Protein AF-A0A7Y2AFH4-F1 (afdb_monomer_lite)

Secondary structure (DSSP, 8-state):
-----------TTS--TT----------S--SS--HHHHHHHHHHHHHHHHHHHHHHHHHHGGGHHHHHHHHHHHHHHHHHHHHHHHHHHTT--GGGGGGGGSHHHHHHHHHHHHHPPTTHHHH-PPPHHHHHHHHHHHHHHHHHHHHHHHHHHHH-

Sequence (157 aa):
MSDQFGQTPQNPYAATSTLETQAMPAPTGSYGGIGRLAYFGYSFLAAIVYNIALVAMGAALGENAMFAVIPLMLIYFGVLFWIIAQRMINAAYSPWWCLGMLVPILNILVGIRAIACPEGYGDHGQLDTAGKIIIGLFLGMIALAVIAVVVSIAAAG

Radius of gyration: 26.32 Å; chains: 1; bounding box: 57×52×94 Å

Foldseek 3Di:
DDDDDPPDPPDPPPDPPVVPVVVVPPPPDQQFFDFQVRLVVQLVVLVVVLVVCLVVLCVPPPPNSVVVNVVSVVVSLVSNLRNLLRLCSQLVHHSCLSCLCVPVVSVVVSVLCSNFRHGPCVPPVDTDPRSVVSVVVVVVVVVVVVVVVVVVVVVVD

Structure (mmCIF, N/CA/C/O backbone):
data_AF-A0A7Y2AFH4-F1
#
_entry.id   AF-A0A7Y2AFH4-F1
#
loop_
_atom_site.group_PDB
_atom_site.id
_atom_site.type_symbol
_atom_site.label_atom_id
_atom_site.label_alt_id
_atom_site.label_comp_id
_atom_site.label_asym_id
_atom_site.label_entity_id
_atom_site.label_seq_id
_atom_site.pdbx_PDB_ins_code
_atom_site.Cartn_x
_atom_site.Cartn_y
_atom_site.Cartn_z
_atom_site.occupancy
_atom_site.B_iso_or_equiv
_atom_site.auth_seq_id
_atom_site.auth_comp_id
_atom_site.auth_asym_id
_atom_site.auth_atom_id
_atom_site.pdbx_PDB_model_num
ATOM 1 N N . MET A 1 1 ? -37.000 13.003 69.954 1.00 49.34 1 MET A N 1
ATOM 2 C CA . MET A 1 1 ? -35.651 13.593 69.848 1.00 49.34 1 MET A CA 1
ATOM 3 C C . MET A 1 1 ? -34.799 12.503 69.226 1.00 49.34 1 MET A C 1
ATOM 5 O O . MET A 1 1 ? -34.461 11.544 69.898 1.00 49.34 1 MET A O 1
ATOM 9 N N . SER A 1 2 ? -34.737 12.541 67.901 1.00 50.31 2 SER A N 1
ATOM 10 C CA . SER A 1 2 ? -34.506 11.417 66.992 1.00 50.31 2 SER A CA 1
ATOM 11 C C . SER A 1 2 ? -33.025 11.183 66.703 1.00 50.31 2 SER A C 1
ATOM 13 O O . SER A 1 2 ? -32.346 12.099 66.243 1.00 50.31 2 SER A O 1
ATOM 15 N N . ASP A 1 3 ? -32.582 9.956 66.964 1.00 50.62 3 ASP A N 1
ATOM 16 C CA . ASP A 1 3 ? -31.676 9.130 66.159 1.00 50.62 3 ASP A CA 1
ATOM 17 C C . ASP A 1 3 ? -30.603 9.876 65.349 1.00 50.62 3 ASP A C 1
ATOM 19 O O . ASP A 1 3 ? -30.693 10.061 64.135 1.00 50.62 3 ASP A O 1
ATOM 23 N N . GLN A 1 4 ? -29.530 10.260 66.042 1.00 56.09 4 GLN A N 1
ATOM 24 C CA . GLN A 1 4 ? -28.196 10.273 65.443 1.00 56.09 4 GLN A CA 1
ATOM 25 C C . GLN A 1 4 ? -27.699 8.819 65.323 1.00 56.09 4 GLN A C 1
ATOM 27 O O . GLN A 1 4 ? -28.193 7.953 66.031 1.00 56.09 4 GLN A O 1
ATOM 32 N N . PHE A 1 5 ? -26.703 8.565 64.469 1.00 54.12 5 PHE A N 1
ATOM 33 C CA . PHE A 1 5 ? -26.055 7.261 64.196 1.00 54.12 5 PHE A CA 1
ATOM 34 C C . PHE A 1 5 ? -26.593 6.464 62.996 1.00 54.12 5 PHE A C 1
ATOM 36 O O . PHE A 1 5 ? -26.781 5.255 63.052 1.00 54.12 5 PHE A O 1
ATOM 43 N N . GLY A 1 6 ? -26.712 7.138 61.852 1.00 50.34 6 GLY A N 1
ATOM 44 C CA . GLY A 1 6 ? -26.654 6.509 60.530 1.00 50.34 6 GLY A CA 1
ATOM 45 C C . GLY A 1 6 ? -25.352 6.851 59.802 1.00 50.34 6 GLY A C 1
ATOM 46 O O . GLY A 1 6 ? -25.403 7.396 58.706 1.00 50.34 6 GLY A O 1
ATOM 47 N N . GLN A 1 7 ? -24.180 6.618 60.408 1.00 53.66 7 GLN A N 1
ATOM 48 C CA . GLN A 1 7 ? -22.920 6.688 59.657 1.00 53.66 7 GLN A CA 1
ATOM 49 C C . GLN A 1 7 ? -22.752 5.374 58.896 1.00 53.66 7 GLN A C 1
ATOM 51 O O . GLN A 1 7 ? -22.409 4.344 59.473 1.00 53.66 7 GLN A O 1
ATOM 56 N N . THR A 1 8 ? -23.039 5.400 57.596 1.00 57.84 8 THR A N 1
ATOM 57 C CA . THR A 1 8 ? -22.700 4.304 56.686 1.00 57.84 8 THR A CA 1
ATOM 58 C C . THR A 1 8 ? -21.197 4.020 56.785 1.00 57.84 8 THR A C 1
ATOM 60 O O . THR A 1 8 ? -20.417 4.972 56.685 1.00 57.84 8 THR A O 1
ATOM 63 N N . PRO A 1 9 ? -20.764 2.758 56.971 1.00 57.97 9 PRO A N 1
ATOM 64 C CA . PRO A 1 9 ? -19.347 2.431 57.021 1.00 57.97 9 PRO A CA 1
ATOM 65 C C . PRO A 1 9 ? -18.691 2.882 55.717 1.00 57.97 9 PRO A C 1
ATOM 67 O O . PRO A 1 9 ? -19.053 2.407 54.639 1.00 57.97 9 PRO A O 1
ATOM 70 N N . GLN A 1 10 ? -17.749 3.821 55.810 1.00 60.28 10 GLN A N 1
ATOM 71 C CA . GLN A 1 10 ? -16.961 4.267 54.671 1.00 60.28 10 GLN A CA 1
ATOM 72 C C . GLN A 1 10 ? -16.050 3.114 54.256 1.00 60.28 10 GLN A C 1
ATOM 74 O O . GLN A 1 10 ? -14.971 2.923 54.809 1.00 60.28 10 GLN A O 1
ATOM 79 N N . ASN A 1 11 ? -16.546 2.287 53.337 1.00 60.47 11 ASN A N 1
ATOM 80 C CA . ASN A 1 11 ? -15.822 1.155 52.792 1.00 60.47 11 ASN A CA 1
ATOM 81 C C . ASN A 1 11 ? -14.617 1.688 51.992 1.00 60.47 11 ASN A C 1
ATOM 83 O O . ASN A 1 11 ? -14.825 2.326 50.960 1.00 60.47 11 ASN A O 1
ATOM 87 N N . PRO A 1 12 ? -13.370 1.425 52.421 1.00 63.59 12 PRO A N 1
ATOM 88 C CA . PRO A 1 12 ? -12.174 1.896 51.723 1.00 63.59 12 PRO A CA 1
ATOM 89 C C . PRO A 1 12 ? -11.965 1.217 50.358 1.00 63.59 12 PRO A C 1
ATOM 91 O O . PRO A 1 12 ? -11.119 1.655 49.586 1.00 63.59 12 PRO A O 1
ATOM 94 N N . TYR A 1 13 ? -12.749 0.177 50.050 1.00 60.56 13 TYR A N 1
ATOM 95 C CA . TYR A 1 13 ? -12.823 -0.483 48.745 1.00 60.56 13 TYR A CA 1
ATOM 96 C C . TYR A 1 13 ? -14.110 -0.155 47.979 1.00 60.56 13 TYR A C 1
ATOM 98 O O . TYR A 1 13 ? -14.378 -0.776 46.949 1.00 60.56 13 TYR A O 1
ATOM 106 N N . ALA A 1 14 ? -14.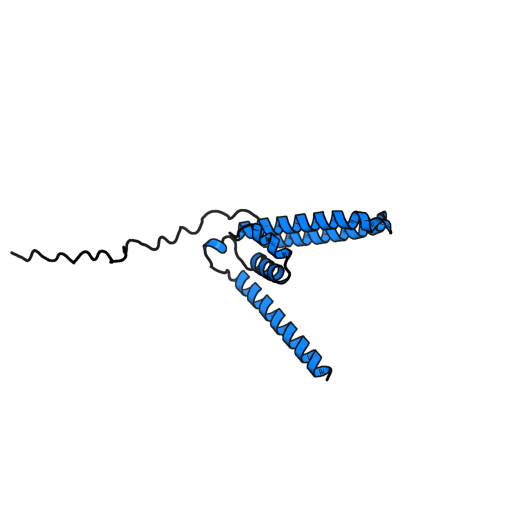937 0.783 48.459 1.00 58.19 14 ALA A N 1
ATOM 107 C CA . ALA A 1 14 ? -15.993 1.329 47.621 1.00 58.19 14 ALA A CA 1
ATOM 108 C C . ALA A 1 14 ? -15.310 2.025 46.446 1.00 58.19 14 ALA A C 1
ATOM 110 O O . ALA A 1 14 ? -14.634 3.038 46.628 1.00 58.19 14 ALA A O 1
ATOM 11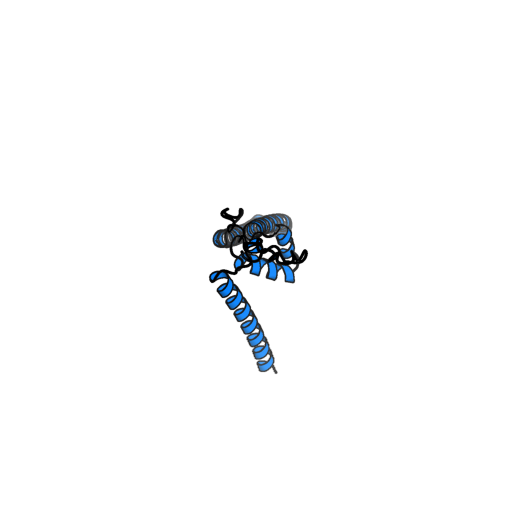1 N N . ALA A 1 15 ? -15.447 1.440 45.253 1.00 56.97 15 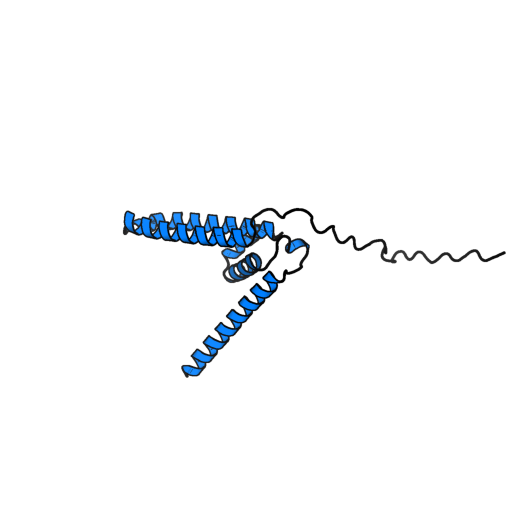ALA A N 1
ATOM 112 C CA . ALA A 1 15 ? -15.009 2.077 44.026 1.00 56.97 15 ALA A CA 1
ATOM 113 C C . ALA A 1 15 ? -15.592 3.488 44.018 1.00 56.97 15 ALA A C 1
ATOM 115 O O . ALA A 1 15 ? -16.802 3.652 44.189 1.00 56.97 15 ALA A O 1
ATOM 116 N N . THR A 1 16 ? -14.732 4.495 43.889 1.00 52.41 16 THR A N 1
ATOM 117 C CA . THR A 1 16 ? -15.155 5.883 43.820 1.00 52.41 16 THR A CA 1
ATOM 118 C C . THR A 1 16 ? -16.144 5.988 42.666 1.00 52.41 16 THR A C 1
ATOM 120 O O . THR A 1 16 ? -15.761 5.965 41.500 1.00 52.41 16 THR A O 1
ATOM 123 N N . SER A 1 17 ? -17.436 6.086 42.973 1.00 53.16 17 SER A N 1
ATOM 124 C CA . SER A 1 17 ? -18.498 6.261 41.978 1.00 53.16 17 SER A CA 1
ATOM 125 C C . SER A 1 17 ? -18.423 7.632 41.289 1.00 53.16 17 SER A C 1
ATOM 127 O O . SER A 1 17 ? -19.281 7.966 40.484 1.00 53.16 17 SER A O 1
ATOM 129 N N . THR A 1 18 ? -17.376 8.412 41.581 1.00 45.09 18 THR A N 1
ATOM 130 C CA . THR A 1 18 ? -16.946 9.614 40.859 1.00 45.09 18 THR A CA 1
ATOM 131 C C . THR A 1 18 ? -15.926 9.323 39.761 1.00 45.09 18 THR A C 1
ATOM 133 O O . THR A 1 18 ? -15.381 10.256 39.180 1.00 45.09 18 THR A O 1
ATOM 136 N N . LEU A 1 19 ? -15.695 8.059 39.405 1.00 50.28 19 LEU A N 1
ATOM 137 C CA . LEU A 1 19 ? -15.513 7.762 37.993 1.00 50.28 19 LEU A CA 1
ATOM 138 C C . LEU A 1 19 ? -16.906 7.826 37.363 1.00 50.28 19 LEU A C 1
ATOM 140 O O . LEU A 1 19 ? -17.444 6.830 36.880 1.00 50.28 19 LEU A O 1
ATOM 144 N N . GLU A 1 20 ? -17.476 9.042 37.327 1.00 47.00 20 GLU A N 1
ATOM 145 C CA . GLU A 1 20 ? -18.170 9.444 36.116 1.00 47.00 20 GLU A CA 1
ATOM 146 C C . GLU A 1 20 ? -17.293 8.894 35.011 1.00 47.00 20 GLU A C 1
ATOM 148 O O . GLU A 1 20 ? -16.082 9.143 34.976 1.00 47.00 20 GLU A O 1
ATOM 153 N N . THR A 1 21 ? -17.875 8.030 34.192 1.00 47.97 21 THR A N 1
ATOM 154 C CA . THR A 1 21 ? -17.315 7.765 32.888 1.00 47.97 21 THR A CA 1
ATOM 155 C C . THR A 1 21 ? -17.276 9.140 32.242 1.00 47.97 21 THR A C 1
ATOM 157 O O . THR A 1 21 ? -18.230 9.556 31.592 1.00 47.97 21 THR A O 1
ATOM 160 N N . GLN A 1 22 ? -16.209 9.898 32.505 1.00 47.91 22 GLN A N 1
ATOM 161 C CA . GLN A 1 22 ? -15.755 10.965 31.662 1.00 47.91 22 GLN A CA 1
ATOM 162 C C . GLN A 1 22 ? -15.431 10.194 30.404 1.00 47.91 22 GLN A C 1
ATOM 164 O O . GLN A 1 22 ? -14.332 9.669 30.233 1.00 47.91 22 GLN A O 1
ATOM 169 N N . ALA A 1 23 ? -16.471 9.990 29.590 1.00 49.25 23 ALA A N 1
ATOM 170 C CA . ALA A 1 23 ? -16.329 9.738 28.186 1.00 49.25 23 ALA A CA 1
ATOM 171 C C . ALA A 1 23 ? -15.331 10.805 27.783 1.00 49.25 23 ALA A C 1
ATOM 173 O O . ALA A 1 23 ? -15.668 11.992 27.832 1.00 49.25 23 ALA A O 1
ATOM 174 N N . MET A 1 24 ? -14.073 10.390 27.591 1.00 52.19 24 MET A N 1
ATOM 175 C CA . MET A 1 24 ? -13.024 11.303 27.179 1.00 52.19 24 MET A CA 1
ATOM 176 C C . MET A 1 24 ? -13.655 12.102 26.050 1.00 52.19 24 MET A C 1
ATOM 178 O O . MET A 1 24 ? -14.221 11.460 25.153 1.00 52.19 24 MET A O 1
ATOM 182 N N . PRO A 1 25 ? -13.721 13.443 26.159 1.00 54.16 25 PRO A N 1
ATOM 183 C CA . PRO A 1 25 ? -14.414 14.249 25.171 1.00 54.16 25 PRO A CA 1
ATOM 184 C C . PRO A 1 25 ? -13.891 13.778 23.827 1.00 54.16 25 PRO A C 1
ATOM 186 O O . PRO A 1 25 ? -12.672 13.778 23.639 1.00 54.16 25 PRO A O 1
ATOM 189 N N . ALA A 1 26 ? -14.794 13.234 22.995 1.00 54.00 26 ALA A N 1
ATOM 190 C CA . ALA A 1 26 ? -14.427 12.596 21.738 1.00 54.00 26 ALA A CA 1
ATOM 191 C C . ALA A 1 26 ? -13.414 13.524 21.074 1.00 54.00 26 ALA A C 1
ATOM 193 O O . ALA A 1 26 ? -13.768 14.696 20.926 1.00 54.00 26 ALA A O 1
ATOM 194 N N . PRO A 1 27 ? -12.164 13.083 20.834 1.00 56.38 27 PRO A N 1
ATOM 195 C CA . PRO A 1 27 ? -11.068 13.985 20.526 1.00 56.38 27 PRO A CA 1
ATOM 196 C C . PRO A 1 27 ? -11.516 14.919 19.409 1.00 56.38 27 PRO A C 1
ATOM 198 O O . PRO A 1 27 ? -11.703 14.514 18.268 1.00 56.38 27 PRO A O 1
ATOM 201 N N . THR A 1 28 ? -11.775 16.176 19.770 1.00 50.19 28 THR A N 1
ATOM 202 C CA . THR A 1 28 ? -12.364 17.193 18.888 1.00 50.19 28 THR A CA 1
ATOM 203 C C . THR A 1 28 ? -11.336 17.734 17.895 1.00 50.19 28 THR A C 1
ATOM 205 O O . THR A 1 28 ? -11.591 18.703 17.183 1.00 50.19 28 THR A O 1
ATOM 208 N N . GLY A 1 29 ? -10.157 17.112 17.845 1.00 54.75 29 GLY A N 1
ATOM 209 C CA . GLY A 1 29 ? -9.097 17.412 16.907 1.00 54.75 29 GLY A CA 1
ATOM 210 C C . GLY A 1 29 ? -9.188 16.514 15.684 1.00 54.75 29 GLY A C 1
ATOM 211 O O . GLY A 1 29 ? -9.200 15.292 15.796 1.00 54.75 29 GLY A O 1
ATOM 212 N N . SER A 1 30 ? -9.176 17.134 14.505 1.00 62.03 30 SER A N 1
ATOM 213 C CA . SER A 1 30 ? -8.822 16.462 13.257 1.00 62.03 30 SER A CA 1
ATOM 214 C C . SER A 1 30 ? -7.497 15.724 13.463 1.00 62.03 30 SER A C 1
ATOM 216 O O . SER A 1 30 ? -6.462 16.363 13.667 1.00 62.03 30 SER A O 1
ATOM 218 N N . TYR A 1 31 ? -7.509 14.391 13.414 1.00 67.44 31 TYR A N 1
ATOM 219 C CA . TYR A 1 31 ? -6.270 13.617 13.433 1.00 67.44 31 TYR A CA 1
ATOM 220 C C . TYR A 1 31 ? -5.433 14.008 12.213 1.00 67.44 31 TYR A C 1
ATOM 222 O O . TYR A 1 31 ? -5.932 14.035 11.084 1.00 67.44 31 TYR A O 1
ATOM 230 N N . GLY A 1 32 ? -4.161 14.349 12.435 1.00 75.81 32 GLY A N 1
ATOM 231 C CA . GLY A 1 32 ? -3.241 14.710 11.357 1.00 75.81 32 GLY A CA 1
ATOM 232 C C . GLY A 1 32 ? -3.054 13.578 10.337 1.00 75.81 32 GLY A C 1
ATOM 233 O O . GLY A 1 32 ? -3.437 12.435 10.572 1.00 75.81 32 GLY A O 1
ATOM 234 N N . GLY A 1 33 ? -2.441 13.883 9.195 1.00 83.50 33 GLY A N 1
ATOM 235 C CA . GLY A 1 33 ? -2.168 12.901 8.141 1.00 83.50 33 GLY A CA 1
ATOM 236 C C . GLY A 1 33 ? -3.227 12.877 7.038 1.00 83.50 33 GLY A C 1
ATOM 237 O O . GLY A 1 33 ? -3.866 13.890 6.757 1.00 83.50 33 GLY A O 1
ATOM 238 N N . ILE A 1 34 ? -3.373 11.733 6.360 1.00 87.56 34 ILE A N 1
ATOM 239 C CA . ILE A 1 34 ? -4.220 11.614 5.162 1.00 87.56 34 ILE A CA 1
ATOM 240 C C . ILE A 1 34 ? -5.470 10.755 5.401 1.00 87.56 34 ILE A C 1
ATOM 242 O O . ILE A 1 34 ? -5.414 9.656 5.963 1.00 87.56 34 ILE A O 1
ATOM 246 N N . GLY A 1 35 ? -6.612 11.246 4.917 1.00 85.75 35 GLY A N 1
ATOM 247 C CA . GLY A 1 35 ? -7.870 10.498 4.893 1.00 85.75 35 GLY A CA 1
ATOM 248 C C . GLY A 1 35 ? -7.877 9.377 3.846 1.00 85.75 35 GLY A C 1
ATOM 249 O O . GLY A 1 35 ? -6.987 9.283 2.999 1.00 85.75 35 GLY A O 1
ATOM 250 N N . ARG A 1 36 ? -8.918 8.534 3.864 1.00 85.94 36 ARG A N 1
ATOM 251 C CA . ARG A 1 36 ? -9.040 7.357 2.976 1.00 85.94 36 ARG A CA 1
ATOM 252 C C . ARG A 1 36 ? -8.983 7.717 1.489 1.00 85.94 36 ARG A C 1
ATOM 254 O O . ARG A 1 36 ? -8.261 7.076 0.735 1.00 85.94 36 ARG A O 1
ATOM 261 N N . LEU A 1 37 ? -9.715 8.753 1.070 1.00 85.94 37 LEU A N 1
ATOM 262 C CA . LEU A 1 37 ? -9.758 9.168 -0.335 1.00 85.94 37 LEU A CA 1
ATOM 263 C C . LEU A 1 37 ? -8.396 9.674 -0.819 1.00 85.94 37 LEU A C 1
ATOM 265 O O . LEU A 1 37 ? -7.941 9.285 -1.889 1.00 85.94 37 LEU A O 1
ATOM 269 N N . ALA A 1 38 ? -7.731 10.501 -0.010 1.00 89.19 38 ALA A N 1
ATOM 270 C CA . ALA A 1 38 ? -6.396 10.999 -0.314 1.00 89.19 38 ALA A CA 1
ATOM 271 C C . ALA A 1 38 ? -5.376 9.853 -0.370 1.00 89.19 38 ALA A C 1
ATOM 273 O O . ALA A 1 38 ? -4.571 9.808 -1.292 1.00 89.19 38 ALA A O 1
ATOM 274 N N . TYR A 1 39 ? -5.453 8.891 0.557 1.00 89.12 39 TYR A N 1
ATOM 275 C CA . TYR A 1 39 ? -4.653 7.666 0.512 1.00 89.12 39 TYR A CA 1
ATOM 276 C C . TYR A 1 39 ? -4.818 6.931 -0.826 1.00 89.12 39 TYR A C 1
ATOM 278 O O . TYR A 1 39 ? -3.828 6.713 -1.520 1.00 89.12 39 TYR A O 1
ATOM 286 N N . PHE A 1 40 ? -6.056 6.641 -1.243 1.00 89.25 40 PHE A N 1
ATOM 287 C CA . PHE A 1 40 ? -6.313 5.993 -2.533 1.00 89.25 40 PHE A CA 1
ATOM 288 C C . PHE A 1 40 ? -5.820 6.822 -3.720 1.00 89.25 40 PHE A C 1
ATOM 290 O O . PHE A 1 40 ? -5.160 6.283 -4.605 1.00 89.25 40 PHE A O 1
ATOM 297 N N . GLY A 1 41 ? -6.100 8.126 -3.731 1.00 92.88 41 GLY A N 1
ATOM 298 C CA . GLY A 1 41 ? -5.694 9.028 -4.806 1.00 92.88 41 GLY A CA 1
ATOM 299 C C . GLY A 1 41 ? -4.175 9.109 -4.960 1.00 92.88 41 GLY A C 1
ATOM 300 O O . GLY A 1 41 ? -3.666 8.950 -6.068 1.00 92.88 41 GLY A O 1
ATOM 301 N N . TYR A 1 42 ? -3.440 9.286 -3.859 1.00 93.19 42 TYR A N 1
ATOM 302 C CA . TYR A 1 42 ? -1.978 9.345 -3.885 1.00 93.19 42 TYR A CA 1
ATOM 303 C C . TYR A 1 42 ? -1.348 7.996 -4.226 1.00 93.19 42 TYR A C 1
ATOM 305 O O . TYR A 1 42 ? -0.416 7.964 -5.024 1.00 93.19 42 TYR A O 1
ATOM 313 N N . SER A 1 43 ? -1.855 6.882 -3.687 1.00 91.94 43 SER A N 1
ATOM 314 C CA . SER A 1 43 ? -1.358 5.546 -4.040 1.00 91.94 43 SER A CA 1
ATOM 315 C C . SER A 1 43 ? -1.588 5.224 -5.518 1.00 91.94 43 SER A C 1
ATOM 317 O O . SER A 1 43 ? -0.689 4.705 -6.180 1.00 91.94 43 SER A O 1
ATOM 319 N N . PHE A 1 44 ? -2.759 5.574 -6.055 1.00 93.31 44 PHE A N 1
ATOM 320 C CA . PHE A 1 44 ? -3.085 5.381 -7.465 1.00 93.31 44 PHE A CA 1
ATOM 321 C C . PHE A 1 44 ? -2.223 6.263 -8.375 1.00 93.31 44 PHE A C 1
ATOM 323 O O . PHE A 1 44 ? -1.627 5.770 -9.332 1.00 93.31 44 PHE A O 1
ATOM 330 N N . LEU A 1 45 ? -2.080 7.549 -8.041 1.00 95.81 45 LEU A N 1
ATOM 331 C CA . LEU A 1 45 ? -1.218 8.470 -8.778 1.00 95.81 45 LEU A CA 1
ATOM 332 C C . LEU A 1 45 ? 0.246 8.012 -8.756 1.00 95.81 45 LEU A C 1
ATOM 334 O O . LEU A 1 45 ? 0.888 7.981 -9.802 1.00 95.81 45 LEU A O 1
ATOM 338 N N . ALA A 1 46 ? 0.765 7.608 -7.594 1.00 94.75 46 ALA A N 1
ATOM 339 C CA . ALA A 1 46 ? 2.125 7.091 -7.468 1.00 94.75 46 ALA A CA 1
ATOM 340 C C . ALA A 1 46 ? 2.341 5.851 -8.347 1.00 94.75 46 ALA A C 1
ATOM 342 O O . ALA A 1 46 ? 3.380 5.738 -8.994 1.00 94.75 46 ALA A O 1
ATOM 343 N N . ALA A 1 47 ? 1.358 4.944 -8.414 1.00 95.38 47 ALA A N 1
ATOM 344 C CA . ALA A 1 47 ? 1.421 3.775 -9.287 1.00 95.38 47 ALA A CA 1
ATOM 345 C C . ALA A 1 47 ? 1.451 4.169 -10.772 1.00 95.38 47 ALA A C 1
ATOM 347 O O . ALA A 1 47 ? 2.258 3.626 -11.526 1.00 95.38 47 ALA A O 1
ATOM 348 N N . ILE A 1 48 ? 0.627 5.132 -11.196 1.00 96.81 48 ILE A N 1
ATOM 349 C CA . ILE A 1 48 ? 0.643 5.638 -12.577 1.00 96.81 48 ILE A CA 1
ATOM 350 C C . ILE A 1 48 ? 2.005 6.247 -12.909 1.00 96.81 48 ILE A C 1
ATOM 352 O O . ILE A 1 48 ? 2.619 5.861 -13.902 1.00 96.81 48 ILE A O 1
ATOM 356 N N . VAL A 1 49 ? 2.500 7.161 -12.070 1.00 96.88 49 VAL A N 1
ATOM 357 C CA . VAL A 1 49 ? 3.789 7.831 -12.292 1.00 96.88 49 VAL A CA 1
ATOM 358 C C . VAL A 1 49 ? 4.925 6.814 -12.359 1.00 96.88 49 VAL A C 1
ATOM 360 O O . VAL A 1 49 ? 5.755 6.897 -13.261 1.00 96.88 49 VAL A O 1
ATOM 363 N N . TYR A 1 50 ? 4.940 5.824 -11.464 1.00 95.69 50 TYR A N 1
ATOM 364 C CA . TYR A 1 50 ? 5.943 4.762 -11.473 1.00 95.69 50 TYR A CA 1
ATOM 365 C C . TYR A 1 50 ? 5.923 3.948 -12.772 1.00 95.69 50 TYR A C 1
ATOM 367 O O . TYR A 1 50 ? 6.973 3.750 -13.379 1.00 95.69 50 TYR A O 1
ATOM 375 N N . ASN A 1 51 ? 4.744 3.528 -13.242 1.00 96.25 51 ASN A N 1
ATOM 376 C CA . ASN A 1 51 ? 4.628 2.751 -14.479 1.00 96.25 51 ASN A CA 1
ATOM 377 C C . ASN A 1 51 ? 5.020 3.568 -15.718 1.00 96.25 51 ASN A C 1
ATOM 379 O O . ASN A 1 51 ? 5.725 3.059 -16.587 1.00 96.25 51 ASN A O 1
ATOM 383 N N . ILE A 1 52 ? 4.625 4.844 -15.787 1.00 96.44 52 ILE A N 1
ATOM 384 C CA . ILE A 1 52 ? 5.046 5.743 -16.873 1.00 96.44 52 ILE A CA 1
ATOM 385 C C . ILE A 1 52 ? 6.568 5.910 -16.860 1.00 96.44 52 ILE A C 1
ATOM 387 O O . ILE A 1 52 ? 7.205 5.779 -17.904 1.00 96.44 52 ILE A O 1
ATOM 391 N N . ALA A 1 53 ? 7.158 6.160 -15.688 1.00 94.75 53 ALA A N 1
ATOM 392 C CA . ALA A 1 53 ? 8.601 6.308 -15.542 1.00 94.75 53 ALA A CA 1
ATOM 393 C C . ALA A 1 53 ? 9.347 5.029 -15.945 1.00 94.75 53 ALA A C 1
ATOM 395 O O . ALA A 1 53 ? 10.350 5.111 -16.649 1.00 94.75 53 ALA A O 1
ATOM 396 N N . LEU A 1 54 ? 8.836 3.856 -15.561 1.00 94.19 54 LEU A N 1
ATOM 397 C CA . LEU A 1 54 ? 9.413 2.561 -15.914 1.00 94.19 54 LEU A CA 1
ATOM 398 C C . LEU A 1 54 ? 9.432 2.345 -17.435 1.00 94.19 54 LEU A C 1
ATOM 400 O O . LEU A 1 54 ? 10.468 1.988 -17.994 1.00 94.19 54 LEU A O 1
ATOM 404 N N . VAL A 1 55 ? 8.310 2.610 -18.112 1.00 93.88 55 VAL A N 1
ATOM 405 C CA . VAL A 1 55 ? 8.200 2.470 -19.574 1.00 93.88 55 VAL A CA 1
ATOM 406 C C . VAL A 1 55 ? 9.098 3.475 -20.295 1.00 93.88 55 VAL A C 1
ATOM 408 O O . VAL A 1 55 ? 9.843 3.095 -21.197 1.00 93.88 55 VAL A O 1
ATOM 411 N N . ALA A 1 56 ? 9.073 4.746 -19.885 1.00 93.25 56 ALA A N 1
ATOM 412 C CA . ALA A 1 56 ? 9.900 5.791 -20.486 1.00 93.25 56 ALA A CA 1
ATOM 413 C C . ALA A 1 56 ? 11.400 5.498 -20.326 1.00 93.25 56 ALA A C 1
ATOM 415 O O . ALA A 1 56 ? 12.178 5.682 -21.260 1.00 93.25 56 ALA A O 1
ATOM 416 N N . MET A 1 57 ? 11.803 4.996 -19.160 1.00 92.06 57 MET A N 1
ATOM 417 C CA . MET A 1 57 ? 13.182 4.614 -18.868 1.00 92.06 57 MET A CA 1
ATOM 418 C C . MET A 1 57 ? 13.629 3.399 -19.685 1.00 92.06 57 MET A C 1
ATOM 420 O O . MET A 1 57 ? 14.733 3.411 -20.226 1.00 92.06 57 MET A O 1
ATOM 424 N N . GLY A 1 58 ? 12.767 2.388 -19.829 1.00 92.06 58 GLY A N 1
ATOM 425 C CA . GLY A 1 58 ? 13.019 1.247 -20.710 1.00 92.06 58 GLY A CA 1
ATOM 426 C C . GLY A 1 58 ? 13.210 1.674 -22.167 1.00 92.06 58 GLY A C 1
ATOM 427 O O . GLY A 1 58 ? 14.150 1.229 -22.820 1.00 92.06 58 GLY A O 1
ATOM 428 N N . ALA A 1 59 ? 12.379 2.602 -22.651 1.00 92.19 59 ALA A N 1
ATOM 429 C CA . ALA A 1 59 ? 12.491 3.144 -24.003 1.00 92.19 59 ALA A CA 1
ATOM 430 C C . ALA A 1 59 ? 13.756 3.999 -24.212 1.00 92.19 59 ALA A C 1
ATOM 432 O O . ALA A 1 59 ? 14.348 3.957 -25.286 1.00 92.19 59 ALA A O 1
ATOM 433 N N . ALA A 1 60 ? 14.178 4.769 -23.204 1.00 92.25 60 ALA A N 1
ATOM 434 C CA . ALA A 1 60 ? 15.318 5.679 -23.315 1.00 92.25 60 ALA A CA 1
ATOM 435 C C . ALA A 1 60 ? 16.682 4.992 -23.137 1.00 92.25 60 ALA A C 1
ATOM 437 O O . ALA A 1 60 ? 17.655 5.394 -23.770 1.00 92.25 60 ALA A O 1
ATOM 438 N N . LEU A 1 61 ? 16.772 3.993 -22.252 1.00 91.38 61 LEU A N 1
ATOM 439 C CA . LEU A 1 61 ? 18.046 3.392 -21.837 1.00 91.38 61 LEU A CA 1
ATOM 440 C C . LEU A 1 61 ? 18.270 1.972 -22.379 1.00 91.38 61 LEU A C 1
ATOM 442 O O . LEU A 1 61 ? 19.392 1.468 -22.284 1.00 91.38 61 LEU A O 1
ATOM 446 N N . GLY A 1 62 ? 17.240 1.323 -22.934 1.00 89.12 62 GLY A N 1
ATOM 447 C CA . GLY A 1 62 ? 17.333 -0.039 -23.464 1.00 89.12 62 GLY A CA 1
ATOM 448 C C . GLY A 1 62 ? 17.859 -1.028 -22.420 1.00 89.12 62 GLY A C 1
ATOM 449 O O . GLY A 1 62 ? 17.367 -1.079 -21.294 1.00 89.12 62 GLY A O 1
ATOM 450 N N . GLU A 1 63 ? 18.899 -1.786 -22.768 1.00 86.00 63 GLU A N 1
ATOM 451 C CA . GLU A 1 63 ? 19.515 -2.794 -21.888 1.00 86.00 63 GLU A CA 1
ATOM 452 C C . GLU A 1 63 ? 20.118 -2.197 -20.601 1.00 86.00 63 GLU A C 1
ATOM 454 O O . GLU A 1 63 ? 20.139 -2.851 -19.559 1.00 86.00 63 GLU A O 1
ATOM 459 N N . ASN A 1 64 ? 20.529 -0.923 -20.624 1.00 88.50 64 ASN A N 1
ATOM 460 C CA . ASN A 1 64 ? 21.079 -0.239 -19.449 1.00 88.50 64 ASN A CA 1
ATOM 461 C C . ASN A 1 64 ? 20.001 0.205 -18.446 1.00 88.50 64 ASN A C 1
ATOM 463 O O . ASN A 1 64 ? 20.337 0.658 -17.348 1.00 88.50 64 ASN A O 1
ATOM 467 N N . ALA A 1 65 ? 18.712 0.076 -18.785 1.00 87.50 65 ALA A N 1
ATOM 468 C CA . ALA A 1 65 ? 17.612 0.495 -17.919 1.00 87.50 65 ALA A CA 1
ATOM 469 C C . ALA A 1 65 ? 17.650 -0.194 -16.548 1.00 87.50 65 ALA A C 1
ATOM 471 O O . ALA A 1 65 ? 17.258 0.412 -15.553 1.00 87.50 65 ALA A O 1
ATOM 472 N N . MET A 1 66 ? 18.185 -1.417 -16.458 1.00 84.31 66 MET A N 1
ATOM 473 C CA . MET A 1 66 ? 18.240 -2.181 -15.209 1.00 84.31 66 MET A CA 1
ATOM 474 C C . MET A 1 66 ? 18.941 -1.421 -14.068 1.00 84.31 66 MET A C 1
ATOM 476 O O . MET A 1 66 ? 18.479 -1.468 -12.927 1.00 84.31 66 MET A O 1
ATOM 480 N N . PHE A 1 67 ? 19.998 -0.656 -14.366 1.00 88.06 67 PHE A N 1
ATOM 481 C CA . PHE A 1 67 ? 20.707 0.148 -13.362 1.00 88.06 67 PHE A CA 1
ATOM 482 C C . PHE A 1 67 ? 19.879 1.329 -12.840 1.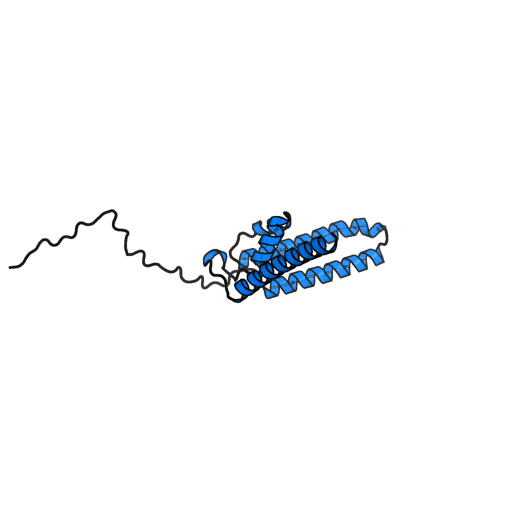00 88.06 67 PHE A C 1
ATOM 484 O O . PHE A 1 67 ? 20.075 1.766 -11.708 1.00 88.06 67 PHE A O 1
ATOM 491 N N . ALA A 1 68 ? 18.938 1.830 -13.640 1.00 88.75 68 ALA A N 1
ATOM 492 C CA . ALA A 1 68 ? 18.067 2.947 -13.290 1.00 88.75 68 ALA A CA 1
ATOM 493 C C . ALA A 1 68 ? 16.716 2.491 -12.692 1.00 88.75 68 ALA A C 1
ATOM 495 O O . ALA A 1 68 ? 16.082 3.239 -11.945 1.00 88.75 68 ALA A O 1
ATOM 496 N N . VAL A 1 69 ? 16.309 1.238 -12.924 1.00 90.50 69 VAL A N 1
ATOM 497 C CA . VAL A 1 69 ? 15.100 0.644 -12.326 1.00 90.50 69 VAL A CA 1
ATOM 498 C C . VAL A 1 69 ? 15.223 0.516 -10.808 1.00 90.50 69 VAL A C 1
ATOM 500 O O . VAL A 1 69 ? 14.267 0.810 -10.095 1.00 90.50 69 VAL A O 1
ATOM 503 N N . ILE A 1 70 ? 16.392 0.119 -10.296 1.00 91.00 70 ILE A N 1
ATOM 504 C CA . ILE A 1 70 ? 16.626 -0.040 -8.851 1.00 91.00 70 ILE A CA 1
ATOM 505 C C . ILE A 1 70 ? 16.385 1.273 -8.081 1.00 91.00 70 ILE A C 1
ATOM 507 O O . ILE A 1 70 ? 15.560 1.272 -7.164 1.00 91.00 70 ILE A O 1
ATOM 511 N N . PRO A 1 71 ? 17.030 2.409 -8.416 1.00 92.88 71 PRO A N 1
ATOM 512 C CA . PRO A 1 71 ? 16.765 3.661 -7.712 1.00 92.88 71 PRO A CA 1
ATOM 513 C C . PRO A 1 71 ? 15.318 4.139 -7.895 1.00 92.88 71 PRO A C 1
ATOM 515 O O . PRO A 1 71 ? 14.724 4.628 -6.935 1.00 92.88 71 PRO A O 1
ATOM 518 N N . LEU A 1 72 ? 14.709 3.939 -9.071 1.00 93.56 72 LEU A N 1
ATOM 519 C CA . LEU A 1 72 ? 13.297 4.269 -9.295 1.00 93.56 72 LEU A CA 1
ATOM 520 C C . LEU A 1 72 ? 12.364 3.462 -8.376 1.00 93.56 72 LEU A C 1
ATOM 522 O O . LEU A 1 72 ? 11.435 4.014 -7.787 1.00 93.56 72 LEU A O 1
ATOM 526 N N . MET A 1 73 ? 12.631 2.166 -8.218 1.00 93.50 73 MET A N 1
ATOM 527 C CA . MET A 1 73 ? 11.910 1.280 -7.307 1.00 93.50 73 MET A CA 1
ATOM 528 C C . MET A 1 73 ? 12.044 1.750 -5.852 1.00 93.50 73 MET A C 1
ATOM 530 O O . MET A 1 73 ? 11.041 1.817 -5.144 1.00 93.50 73 MET A O 1
ATOM 534 N N . LEU A 1 74 ? 13.246 2.128 -5.404 1.00 94.19 74 LEU A N 1
ATOM 535 C CA . LEU A 1 74 ? 13.459 2.638 -4.043 1.00 94.19 74 LEU A CA 1
ATOM 536 C C . LEU A 1 74 ? 12.691 3.939 -3.783 1.00 94.19 74 LEU A C 1
ATOM 538 O O . LEU A 1 74 ? 12.083 4.085 -2.723 1.00 94.19 74 LEU A O 1
ATOM 542 N N . ILE A 1 75 ? 12.667 4.856 -4.756 1.00 95.19 75 ILE A N 1
ATOM 543 C CA . ILE A 1 75 ? 11.872 6.088 -4.673 1.00 95.19 75 ILE A CA 1
ATOM 544 C C . ILE A 1 75 ? 10.386 5.745 -4.546 1.00 95.19 75 ILE A C 1
ATOM 546 O O . ILE A 1 75 ? 9.708 6.266 -3.661 1.00 95.19 75 ILE A O 1
ATOM 550 N N . TYR A 1 76 ? 9.886 4.835 -5.384 1.00 94.62 76 TYR A N 1
ATOM 551 C CA . TYR A 1 76 ? 8.490 4.408 -5.347 1.00 94.62 76 TYR A CA 1
ATOM 552 C C . TYR A 1 76 ? 8.103 3.798 -3.996 1.00 94.62 76 TYR A C 1
ATOM 554 O O . TYR A 1 76 ? 7.111 4.214 -3.394 1.00 94.62 76 TYR A O 1
ATOM 562 N N . PHE A 1 77 ? 8.915 2.878 -3.466 1.00 92.88 77 PHE A N 1
ATOM 563 C CA . PHE A 1 77 ? 8.680 2.324 -2.135 1.00 92.88 77 PHE A CA 1
ATOM 564 C C . PHE A 1 77 ? 8.724 3.401 -1.054 1.00 92.88 77 PHE A C 1
ATOM 566 O O . PHE A 1 77 ? 7.833 3.426 -0.209 1.00 92.88 77 PHE A O 1
ATOM 573 N N . GLY A 1 78 ? 9.692 4.321 -1.095 1.00 94.38 78 GLY A N 1
ATOM 574 C CA . GLY A 1 78 ? 9.774 5.438 -0.151 1.00 94.38 78 GLY A CA 1
ATOM 575 C C . GLY A 1 78 ? 8.501 6.289 -0.131 1.00 94.38 78 GLY A C 1
ATOM 576 O O . GLY A 1 78 ? 7.976 6.593 0.941 1.00 94.38 78 GLY A O 1
ATOM 577 N N . VAL A 1 79 ? 7.945 6.594 -1.308 1.00 94.69 79 VAL A N 1
ATOM 578 C CA . VAL A 1 79 ? 6.667 7.309 -1.442 1.00 94.69 79 VAL A CA 1
ATOM 579 C C . VAL A 1 79 ? 5.510 6.499 -0.846 1.00 94.69 79 VAL A C 1
ATOM 581 O O . VAL A 1 79 ? 4.710 7.049 -0.088 1.00 94.69 79 VAL A O 1
ATOM 584 N N . LEU A 1 80 ? 5.426 5.193 -1.118 1.00 93.12 80 LEU A N 1
ATOM 585 C CA . LEU A 1 80 ? 4.380 4.340 -0.542 1.00 93.12 80 LEU A CA 1
ATOM 586 C C . LEU A 1 80 ? 4.480 4.233 0.987 1.00 93.12 80 LEU A C 1
ATOM 588 O O . LEU A 1 80 ? 3.462 4.336 1.675 1.00 93.12 80 LEU A O 1
ATOM 592 N N . PHE A 1 81 ? 5.691 4.068 1.529 1.00 92.69 81 PHE A N 1
ATOM 593 C CA . PHE A 1 81 ? 5.928 4.059 2.974 1.00 92.69 81 PHE A CA 1
ATOM 594 C C . PHE A 1 81 ? 5.489 5.371 3.614 1.00 92.69 81 PHE A C 1
ATOM 596 O O . PHE A 1 81 ? 4.823 5.346 4.649 1.00 92.69 81 PHE A O 1
ATOM 603 N N . TRP A 1 82 ? 5.804 6.504 2.982 1.00 93.19 82 TRP A N 1
ATOM 604 C CA . TRP A 1 82 ? 5.377 7.817 3.450 1.00 93.19 82 TRP A CA 1
ATOM 605 C C . TRP A 1 82 ? 3.850 7.950 3.479 1.00 93.19 82 TRP A C 1
ATOM 607 O O . TRP A 1 82 ? 3.281 8.320 4.505 1.00 93.19 82 TRP A O 1
ATOM 617 N N . ILE A 1 83 ? 3.172 7.590 2.385 1.00 92.75 83 ILE A N 1
ATOM 618 C CA . ILE A 1 83 ? 1.706 7.628 2.281 1.00 92.75 83 ILE A CA 1
ATOM 619 C C . ILE A 1 83 ? 1.061 6.783 3.393 1.00 92.75 83 ILE A C 1
ATOM 621 O O . ILE A 1 83 ? 0.138 7.234 4.072 1.00 92.75 83 ILE A O 1
ATOM 625 N N . ILE A 1 84 ? 1.567 5.571 3.631 1.00 90.69 84 ILE A N 1
ATOM 626 C CA . ILE A 1 84 ? 1.030 4.681 4.669 1.00 90.69 84 ILE A CA 1
ATOM 627 C C . ILE A 1 84 ? 1.331 5.198 6.068 1.00 90.69 84 ILE A C 1
ATOM 629 O O . ILE A 1 84 ? 0.445 5.157 6.917 1.00 90.69 84 ILE A O 1
ATOM 633 N N . ALA A 1 85 ? 2.527 5.730 6.315 1.00 89.62 85 ALA A N 1
ATOM 634 C CA . ALA A 1 85 ? 2.857 6.351 7.593 1.00 89.62 85 ALA A CA 1
ATOM 635 C C . ALA A 1 85 ? 1.874 7.488 7.923 1.00 89.62 85 ALA A C 1
ATOM 637 O O . ALA A 1 85 ? 1.307 7.509 9.014 1.00 89.62 85 ALA A O 1
ATOM 638 N N . GLN A 1 86 ? 1.580 8.364 6.954 1.00 89.69 86 GLN A N 1
ATOM 639 C CA . GLN A 1 86 ? 0.587 9.434 7.114 1.00 89.69 86 GLN A CA 1
ATOM 640 C C . GLN A 1 86 ? -0.826 8.897 7.366 1.00 89.69 86 GLN A C 1
ATOM 642 O O . GLN A 1 86 ? -1.599 9.489 8.118 1.00 89.69 86 GLN A O 1
ATOM 647 N N . ARG A 1 87 ? -1.178 7.759 6.762 1.00 88.44 87 ARG A N 1
ATOM 648 C CA . ARG A 1 87 ? -2.475 7.119 6.987 1.00 88.44 87 ARG A CA 1
ATOM 649 C C . ARG A 1 87 ? -2.581 6.491 8.377 1.00 88.44 87 ARG A C 1
ATOM 651 O O . ARG A 1 87 ? -3.641 6.566 8.992 1.00 88.44 87 ARG A O 1
ATOM 658 N N . MET A 1 88 ? -1.501 5.891 8.873 1.00 87.00 88 MET A N 1
ATOM 659 C CA . MET A 1 88 ? -1.454 5.321 10.221 1.00 87.00 88 MET A CA 1
ATOM 660 C C . MET A 1 88 ? -1.583 6.414 11.285 1.00 87.00 88 MET A C 1
ATOM 662 O O . MET A 1 88 ? -2.356 6.226 12.218 1.00 87.00 88 MET A O 1
ATOM 666 N N . ILE A 1 89 ? -0.944 7.576 11.090 1.00 86.12 89 ILE A N 1
ATOM 667 C CA . ILE A 1 89 ? -1.121 8.751 11.965 1.00 86.12 89 ILE A CA 1
ATOM 668 C C . ILE A 1 89 ? -2.593 9.173 12.013 1.00 86.12 89 ILE A C 1
ATOM 670 O O . ILE A 1 89 ? -3.139 9.358 13.098 1.00 86.12 89 ILE A O 1
ATOM 674 N N . ASN A 1 90 ? -3.262 9.252 10.857 1.00 86.38 90 ASN A N 1
ATOM 675 C CA . ASN A 1 90 ? -4.678 9.621 10.809 1.00 86.38 90 ASN A CA 1
ATOM 676 C C . ASN A 1 90 ? -5.584 8.604 11.523 1.00 86.38 90 ASN A C 1
ATOM 678 O O . ASN A 1 90 ? -6.587 8.977 12.121 1.00 86.38 90 ASN A O 1
ATOM 682 N N . ALA A 1 91 ? -5.219 7.323 11.506 1.00 84.38 91 ALA A N 1
ATOM 683 C CA . ALA A 1 91 ? -5.929 6.270 12.229 1.00 84.38 91 ALA A CA 1
ATOM 684 C C . ALA A 1 91 ? -5.539 6.165 13.723 1.00 84.38 91 ALA A C 1
ATOM 686 O O . ALA A 1 91 ? -5.965 5.215 14.379 1.00 84.38 91 ALA A O 1
ATOM 687 N N . ALA A 1 92 ? -4.750 7.112 14.253 1.00 81.94 92 ALA A N 1
ATOM 688 C CA . ALA A 1 92 ? -4.194 7.110 15.612 1.00 81.94 92 ALA A CA 1
ATOM 689 C C . ALA A 1 92 ? -3.280 5.905 15.926 1.00 81.94 92 ALA A C 1
ATOM 691 O O . ALA A 1 92 ? -3.150 5.471 17.068 1.00 81.94 92 ALA A O 1
ATOM 692 N N . TYR A 1 93 ? -2.613 5.356 14.908 1.00 82.25 93 TYR A N 1
ATOM 693 C CA . TYR A 1 93 ? -1.597 4.316 15.060 1.00 82.25 93 TYR A CA 1
ATOM 694 C C . TYR A 1 93 ? -0.180 4.880 14.933 1.00 82.25 93 TYR A C 1
ATOM 696 O O . TYR A 1 93 ? 0.074 5.869 14.245 1.00 82.25 93 TYR A O 1
ATOM 704 N N . SER A 1 94 ? 0.780 4.187 15.552 1.00 84.62 94 SER A N 1
ATOM 705 C CA . SER A 1 94 ? 2.202 4.495 15.385 1.00 84.62 94 SER A CA 1
ATOM 706 C C . SER A 1 94 ? 2.616 4.406 13.900 1.00 84.62 94 SER A C 1
ATOM 708 O O . SER A 1 94 ? 2.336 3.383 13.265 1.00 84.62 94 SER A O 1
ATOM 710 N N . PRO A 1 95 ? 3.328 5.406 13.338 1.00 85.06 95 PRO A N 1
ATOM 711 C CA . PRO A 1 95 ? 3.783 5.399 11.942 1.00 85.06 95 PRO A CA 1
ATOM 712 C C . PRO A 1 95 ? 4.646 4.185 11.586 1.00 85.06 95 PRO A C 1
ATOM 714 O O . PRO A 1 95 ? 4.678 3.772 10.432 1.00 85.06 95 PRO A O 1
ATOM 717 N N . TRP A 1 96 ? 5.299 3.580 12.583 1.00 86.81 96 TRP A N 1
ATOM 718 C CA . TRP A 1 96 ? 6.123 2.377 12.448 1.00 86.81 96 TRP A CA 1
ATOM 719 C C . TRP A 1 96 ? 5.366 1.163 11.903 1.00 86.81 96 TRP A C 1
ATOM 721 O O . TRP A 1 96 ? 5.987 0.245 11.369 1.00 86.81 96 TRP A O 1
ATOM 731 N N . TRP A 1 97 ? 4.030 1.174 11.950 1.00 84.44 97 TRP A N 1
ATOM 732 C CA . TRP A 1 97 ? 3.209 0.175 11.266 1.00 84.44 97 TRP A CA 1
ATOM 733 C C . TRP A 1 97 ? 3.425 0.152 9.747 1.00 84.44 97 TRP A C 1
ATOM 735 O O . TRP A 1 97 ? 3.132 -0.865 9.122 1.00 84.44 97 TRP A O 1
ATOM 745 N N . CYS A 1 98 ? 4.003 1.201 9.147 1.00 85.12 98 CYS A N 1
ATOM 746 C CA . CYS A 1 98 ? 4.384 1.190 7.736 1.00 85.12 98 CYS A CA 1
ATOM 747 C C . CYS A 1 98 ? 5.396 0.079 7.406 1.00 85.12 98 CYS A C 1
ATOM 749 O O . CYS A 1 98 ? 5.311 -0.499 6.326 1.00 85.12 98 CYS A O 1
ATOM 751 N N . LEU A 1 99 ? 6.271 -0.310 8.347 1.00 88.12 99 LEU A N 1
ATOM 752 C CA . LEU A 1 99 ? 7.216 -1.421 8.168 1.00 88.12 99 LEU A CA 1
ATOM 753 C C . LEU A 1 99 ? 6.518 -2.768 7.974 1.00 88.12 99 LEU A C 1
ATOM 755 O O . LEU A 1 99 ? 7.089 -3.672 7.366 1.00 88.12 99 LEU A O 1
ATOM 759 N N . GLY A 1 100 ? 5.263 -2.890 8.420 1.00 85.50 100 GLY A N 1
ATOM 760 C CA . GLY A 1 100 ? 4.434 -4.061 8.156 1.00 85.50 100 GLY A CA 1
ATOM 761 C C . GLY A 1 100 ? 4.281 -4.355 6.662 1.00 85.50 100 GLY A C 1
ATOM 762 O O . GLY A 1 100 ? 4.079 -5.506 6.303 1.00 85.50 100 GLY A O 1
ATOM 763 N N . MET A 1 101 ? 4.479 -3.373 5.774 1.00 84.88 101 MET A N 1
ATOM 764 C CA . MET A 1 101 ? 4.500 -3.617 4.330 1.00 84.88 101 MET A CA 1
ATOM 765 C C . MET A 1 101 ? 5.603 -4.567 3.858 1.00 84.88 101 MET A C 1
ATOM 767 O O . MET A 1 101 ? 5.422 -5.212 2.826 1.00 84.88 101 MET A O 1
ATOM 771 N N . LEU A 1 102 ? 6.724 -4.660 4.579 1.00 87.12 102 LEU A N 1
ATOM 772 C CA . LEU A 1 102 ? 7.840 -5.538 4.214 1.00 87.12 102 LEU A CA 1
ATOM 773 C C . LEU A 1 102 ? 7.531 -7.015 4.483 1.00 87.12 102 LEU A C 1
ATOM 775 O O . LEU A 1 102 ? 8.124 -7.894 3.865 1.00 87.12 102 LEU A O 1
ATOM 779 N N . VAL A 1 103 ? 6.608 -7.296 5.405 1.00 88.75 103 VAL A N 1
ATOM 780 C CA . VAL A 1 103 ? 6.242 -8.658 5.799 1.00 88.75 103 VAL A CA 1
ATOM 781 C C . VAL A 1 103 ? 4.909 -9.010 5.132 1.00 88.75 103 VAL A C 1
ATOM 783 O O . VAL A 1 103 ? 3.916 -8.363 5.447 1.00 88.75 103 VAL A O 1
ATOM 786 N N . PRO A 1 104 ? 4.814 -10.044 4.273 1.00 80.12 104 PRO A N 1
ATOM 787 C CA . PRO A 1 104 ? 3.611 -10.311 3.472 1.00 80.12 104 PRO A CA 1
ATOM 788 C C . PRO A 1 104 ? 2.304 -10.386 4.275 1.00 80.12 104 PRO A C 1
ATOM 790 O O . PRO A 1 104 ? 1.293 -9.805 3.891 1.00 80.12 104 PRO A O 1
ATOM 793 N N . ILE A 1 105 ? 2.333 -11.049 5.434 1.00 86.00 105 ILE A N 1
ATOM 794 C CA . ILE A 1 105 ? 1.159 -11.184 6.309 1.00 86.00 105 ILE A CA 1
ATOM 795 C C . ILE A 1 105 ? 0.780 -9.833 6.934 1.00 86.00 105 ILE A C 1
ATOM 797 O O . ILE A 1 105 ? -0.395 -9.465 6.973 1.00 86.00 105 ILE A O 1
ATOM 801 N N . LEU A 1 106 ? 1.771 -9.065 7.399 1.00 84.44 106 LEU A N 1
ATOM 802 C CA . LEU A 1 106 ? 1.518 -7.743 7.970 1.00 84.44 106 LEU A CA 1
ATOM 803 C C . LEU A 1 106 ? 1.125 -6.725 6.899 1.00 84.44 106 LEU A C 1
ATOM 805 O O . LEU A 1 106 ? 0.373 -5.813 7.213 1.00 84.44 106 LEU A O 1
ATOM 809 N N . ASN A 1 107 ? 1.561 -6.891 5.651 1.00 85.38 107 ASN A N 1
ATOM 810 C CA . ASN A 1 107 ? 1.200 -6.015 4.544 1.00 85.38 107 ASN A CA 1
ATOM 811 C C . ASN A 1 107 ? -0.317 -6.035 4.333 1.00 85.38 107 ASN A C 1
ATOM 813 O O . ASN A 1 107 ? -0.954 -4.983 4.332 1.00 85.38 107 ASN A O 1
ATOM 817 N N . ILE A 1 108 ? -0.905 -7.236 4.294 1.00 83.31 108 ILE A N 1
ATOM 818 C CA . ILE A 1 108 ? -2.357 -7.413 4.196 1.00 83.31 108 ILE A CA 1
ATOM 819 C C . ILE A 1 108 ? -3.053 -6.768 5.400 1.00 83.31 108 ILE A C 1
ATOM 821 O O . ILE A 1 108 ? -4.008 -6.014 5.230 1.00 83.31 108 ILE A O 1
ATOM 825 N N . LEU A 1 109 ? -2.556 -7.004 6.618 1.00 85.19 109 LEU A N 1
ATOM 826 C CA . LEU A 1 109 ? -3.146 -6.432 7.831 1.00 85.19 109 LEU A CA 1
ATOM 827 C C . LEU A 1 109 ? -3.096 -4.894 7.838 1.00 85.19 109 LEU A C 1
ATOM 829 O O . LEU A 1 109 ? -4.082 -4.243 8.184 1.00 85.19 109 LEU A O 1
ATOM 833 N N . VAL A 1 110 ? -1.963 -4.310 7.448 1.00 85.56 110 VAL A N 1
ATOM 834 C CA . VAL A 1 110 ? -1.772 -2.859 7.334 1.00 85.56 110 VAL A CA 1
ATOM 835 C C . VAL A 1 110 ? -2.669 -2.290 6.242 1.00 85.56 110 VAL A C 1
ATOM 837 O O . VAL A 1 110 ? -3.294 -1.259 6.468 1.00 85.56 110 VAL A O 1
ATOM 840 N N . GLY A 1 111 ? -2.806 -2.978 5.107 1.00 82.19 111 GLY A N 1
ATOM 841 C CA . GLY A 1 111 ? -3.718 -2.601 4.029 1.00 82.19 111 GLY A CA 1
ATOM 842 C C . GLY A 1 111 ? -5.177 -2.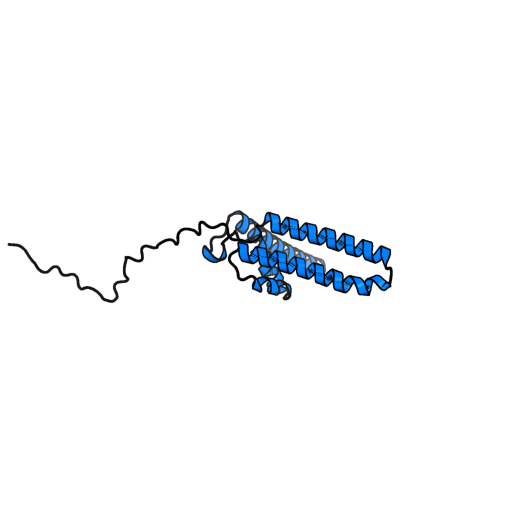583 4.486 1.00 82.19 111 GLY A C 1
ATOM 843 O O . GLY A 1 111 ? -5.871 -1.583 4.305 1.00 82.19 111 GLY A O 1
ATOM 844 N N . ILE A 1 112 ? -5.629 -3.639 5.170 1.00 81.94 112 ILE A N 1
ATOM 845 C CA . ILE A 1 112 ? -6.988 -3.703 5.729 1.00 81.94 112 ILE A CA 1
ATOM 846 C C . ILE A 1 112 ? -7.208 -2.555 6.716 1.00 81.94 112 ILE A C 1
ATOM 848 O O . ILE A 1 112 ? -8.220 -1.865 6.627 1.00 81.94 112 ILE A O 1
ATOM 852 N N . ARG A 1 113 ? -6.262 -2.296 7.626 1.00 81.31 113 ARG A N 1
ATOM 853 C CA . ARG A 1 113 ? -6.371 -1.188 8.591 1.00 81.31 113 ARG A CA 1
ATOM 854 C C . ARG A 1 113 ? -6.382 0.176 7.906 1.00 81.31 113 ARG A C 1
ATOM 856 O O . ARG A 1 113 ? -7.208 1.018 8.242 1.00 81.31 113 ARG A O 1
ATOM 863 N N . ALA A 1 114 ? -5.520 0.387 6.915 1.00 82.94 114 ALA A N 1
ATOM 864 C CA . ALA A 1 114 ? -5.451 1.637 6.166 1.00 82.94 114 ALA A CA 1
ATOM 865 C C . ALA A 1 114 ? -6.789 1.967 5.484 1.00 82.94 114 ALA A C 1
ATOM 867 O O . ALA A 1 114 ? -7.204 3.130 5.478 1.00 82.94 114 ALA A O 1
ATOM 868 N N . ILE A 1 115 ? -7.486 0.952 4.969 1.00 80.06 115 ILE A N 1
ATOM 869 C CA . ILE A 1 115 ? -8.741 1.124 4.233 1.00 80.06 115 ILE A CA 1
ATOM 870 C C . ILE A 1 115 ? -9.963 1.136 5.171 1.00 80.06 115 ILE A C 1
ATOM 872 O O . ILE A 1 115 ? -10.851 1.974 5.005 1.00 80.06 115 ILE A O 1
ATOM 876 N N . ALA A 1 116 ? -10.020 0.245 6.164 1.00 76.94 116 ALA A N 1
ATOM 877 C CA . ALA A 1 116 ? -11.207 0.033 6.992 1.00 76.94 116 ALA A CA 1
ATOM 878 C C . ALA A 1 116 ? -11.292 0.950 8.223 1.00 76.94 116 ALA A C 1
ATOM 880 O O . ALA A 1 116 ? -12.396 1.319 8.630 1.00 76.94 116 ALA A O 1
ATOM 881 N N . CYS A 1 117 ? -10.165 1.340 8.827 1.00 77.31 117 CYS A N 1
ATOM 882 C CA . CYS A 1 117 ? -10.186 2.139 10.054 1.00 77.31 117 CYS A CA 1
ATOM 883 C C . CYS A 1 117 ? -10.631 3.584 9.755 1.00 77.31 117 CYS A C 1
ATOM 885 O O . CYS A 1 117 ? -10.170 4.182 8.778 1.00 77.31 117 CYS A O 1
ATOM 887 N N . PRO A 1 118 ? -11.594 4.164 10.490 1.00 78.81 118 PRO A N 1
ATOM 888 C CA . PRO A 1 118 ? -11.870 5.603 10.424 1.00 78.81 118 PRO A CA 1
ATOM 889 C C . PRO A 1 118 ? -10.716 6.418 11.024 1.00 78.81 118 PRO A C 1
ATOM 891 O O . PRO A 1 118 ? -9.762 5.856 11.567 1.00 78.81 118 PRO A O 1
ATOM 894 N N . GLU A 1 119 ? -10.771 7.737 10.857 1.00 79.25 119 GLU A N 1
ATOM 895 C CA . GLU A 1 119 ? -9.861 8.638 11.571 1.00 79.25 119 GLU A CA 1
ATOM 896 C C . GLU A 1 119 ? -10.012 8.443 13.082 1.00 79.25 119 GLU A C 1
ATOM 898 O O . GLU A 1 119 ? -11.119 8.211 13.555 1.00 79.25 119 GLU A O 1
ATOM 903 N N . GLY A 1 120 ? -8.905 8.455 13.823 1.00 72.94 120 GLY A N 1
ATOM 904 C CA . GLY A 1 120 ? -8.935 8.281 15.276 1.00 72.94 120 GLY A CA 1
ATOM 905 C C . GLY A 1 120 ? -9.274 6.879 15.787 1.00 72.94 120 GLY A C 1
ATOM 906 O O . GLY A 1 120 ? -9.382 6.697 16.999 1.00 72.94 120 GLY A O 1
ATOM 907 N N . TYR A 1 121 ? -9.417 5.873 14.910 1.00 75.19 121 TYR A N 1
ATOM 908 C CA . TYR A 1 121 ? -9.853 4.524 15.303 1.00 75.19 121 TYR A CA 1
ATOM 909 C C . TYR A 1 121 ? -9.044 3.916 16.457 1.00 75.19 121 TYR A C 1
ATOM 911 O O . TYR A 1 121 ? -9.615 3.202 17.281 1.00 75.19 121 TYR A O 1
ATOM 919 N N . GLY A 1 122 ? -7.741 4.200 16.529 1.00 69.81 122 GLY A N 1
ATOM 920 C CA . GLY A 1 122 ? -6.876 3.756 17.623 1.00 69.81 122 GLY A CA 1
ATOM 921 C C . GLY A 1 122 ? -7.340 4.196 19.017 1.00 69.81 122 GLY A C 1
ATOM 922 O O . GLY A 1 122 ? -7.141 3.440 19.964 1.00 69.81 122 GLY A O 1
ATOM 923 N N . ASP A 1 123 ? -8.018 5.342 19.131 1.00 70.69 123 ASP A N 1
ATOM 924 C CA . ASP A 1 123 ? -8.410 5.928 20.418 1.00 70.69 123 ASP A CA 1
ATOM 925 C C . ASP A 1 123 ? -9.855 5.593 20.809 1.00 70.69 123 ASP A C 1
ATOM 927 O O . ASP A 1 123 ? -10.134 5.320 21.976 1.00 70.69 123 ASP A O 1
ATOM 931 N N . HIS A 1 124 ? -10.790 5.579 19.850 1.00 72.31 124 HIS A N 1
ATOM 932 C CA . HIS A 1 124 ? -12.209 5.321 20.141 1.00 72.31 124 HIS A CA 1
ATOM 933 C C . HIS A 1 124 ? -12.649 3.870 19.883 1.00 72.31 124 HIS A C 1
ATOM 935 O O . HIS A 1 124 ? -13.707 3.462 20.360 1.00 72.31 124 HIS A O 1
ATOM 941 N N . GLY A 1 125 ? -11.886 3.080 19.115 1.00 69.69 125 GLY A N 1
ATOM 942 C CA . GLY A 1 125 ? -12.154 1.656 18.860 1.00 69.69 125 GLY A CA 1
ATOM 943 C C . GLY A 1 125 ? -13.459 1.346 18.111 1.00 69.69 125 GLY A C 1
ATOM 944 O O . GLY A 1 125 ? -13.846 0.184 17.992 1.00 69.69 125 GLY A O 1
ATOM 945 N N . GLN A 1 126 ? -14.161 2.362 17.603 1.00 71.25 126 GLN A N 1
ATOM 946 C CA . GLN A 1 126 ? -15.447 2.194 16.921 1.00 71.25 126 GLN A CA 1
ATOM 947 C C . GLN A 1 126 ? -15.272 2.167 15.408 1.00 71.25 126 GLN A C 1
ATOM 949 O O . GLN A 1 126 ? -14.718 3.082 14.805 1.00 71.25 126 GLN A O 1
ATOM 954 N N . LEU A 1 127 ? -15.770 1.105 14.782 1.00 70.88 127 LEU A N 1
ATOM 955 C CA . LEU A 1 127 ? -15.653 0.905 13.346 1.00 70.88 127 LEU A CA 1
ATOM 956 C C . LEU A 1 127 ? -16.872 1.508 12.634 1.00 70.88 127 LEU A C 1
ATOM 958 O O . LEU A 1 127 ? -18.006 1.082 12.870 1.00 70.88 127 LEU A O 1
ATOM 962 N N . ASP A 1 128 ? -16.628 2.490 11.767 1.00 78.31 128 ASP A N 1
ATOM 963 C CA . ASP A 1 128 ? -17.663 3.142 10.958 1.00 78.31 128 ASP A CA 1
ATOM 964 C C . ASP A 1 128 ? -18.326 2.154 9.969 1.00 78.31 128 ASP A C 1
ATOM 966 O O . ASP A 1 128 ? -17.735 1.143 9.576 1.00 78.31 128 ASP A O 1
ATOM 970 N N . THR A 1 129 ? -19.555 2.453 9.542 1.00 76.06 129 THR A N 1
ATOM 971 C CA . THR A 1 129 ? -20.359 1.650 8.606 1.00 76.06 129 THR A CA 1
ATOM 972 C C . THR A 1 129 ? -19.585 1.337 7.328 1.00 76.06 129 THR A C 1
ATOM 974 O O . THR A 1 129 ? -19.554 0.185 6.894 1.00 76.06 129 THR A O 1
ATOM 977 N N . ALA A 1 130 ? -18.874 2.324 6.773 1.00 76.25 130 ALA A N 1
ATOM 978 C CA . ALA A 1 130 ? -18.026 2.115 5.602 1.00 76.25 130 ALA A CA 1
ATOM 979 C C . ALA A 1 130 ? -16.898 1.102 5.874 1.00 76.25 130 ALA A C 1
ATOM 981 O O . ALA A 1 130 ? -16.619 0.247 5.037 1.00 76.25 130 ALA A O 1
ATOM 982 N N . GLY A 1 131 ? -16.290 1.136 7.064 1.00 74.69 131 GLY A N 1
ATOM 983 C CA . GLY A 1 131 ? -15.270 0.164 7.460 1.00 74.69 131 GLY A CA 1
ATOM 984 C C . GLY A 1 131 ? -15.823 -1.261 7.556 1.00 74.69 131 GLY A C 1
ATOM 985 O O . GLY A 1 131 ? -15.172 -2.205 7.109 1.00 74.69 131 GLY A O 1
ATOM 986 N N . LYS A 1 132 ? -17.044 -1.428 8.084 1.00 78.50 132 LYS A N 1
ATOM 987 C CA . LYS A 1 132 ? -17.701 -2.743 8.198 1.00 78.50 132 LYS A CA 1
ATOM 988 C C . LYS A 1 132 ? -17.996 -3.336 6.824 1.00 78.50 132 LYS A C 1
ATOM 990 O O . LYS A 1 132 ? -17.751 -4.521 6.614 1.00 78.50 132 LYS A O 1
ATOM 995 N N . ILE A 1 133 ? -18.465 -2.508 5.886 1.00 82.38 133 ILE A N 1
ATOM 996 C CA . ILE A 1 133 ? -18.706 -2.915 4.494 1.00 82.38 133 ILE A CA 1
ATOM 997 C C . ILE A 1 133 ? -17.401 -3.383 3.844 1.00 82.38 133 ILE A C 1
ATOM 999 O O . ILE A 1 133 ? -17.375 -4.448 3.236 1.00 82.38 133 ILE A O 1
ATOM 1003 N N . ILE A 1 134 ? -16.310 -2.631 4.014 1.00 82.19 134 ILE A N 1
ATOM 1004 C CA . ILE A 1 134 ? -14.996 -2.973 3.448 1.00 82.19 134 ILE A CA 1
ATOM 1005 C C . ILE A 1 134 ? -14.497 -4.316 3.987 1.00 82.19 134 ILE A C 1
ATOM 1007 O O . ILE A 1 134 ? -14.074 -5.166 3.207 1.00 82.19 134 ILE A O 1
ATOM 1011 N N . ILE A 1 135 ? -14.563 -4.530 5.305 1.00 81.56 135 ILE A N 1
ATOM 1012 C CA . ILE A 1 135 ? -14.137 -5.797 5.919 1.00 81.56 135 ILE A CA 1
ATOM 1013 C C . ILE A 1 135 ? -15.019 -6.953 5.439 1.00 81.56 135 ILE A C 1
ATOM 1015 O O . ILE A 1 135 ? -14.500 -8.013 5.094 1.00 81.56 135 ILE A O 1
ATOM 1019 N N . GLY A 1 136 ? -16.337 -6.747 5.377 1.00 82.38 136 GLY A N 1
ATOM 1020 C CA . GLY A 1 136 ? -17.278 -7.745 4.873 1.00 82.38 136 GLY A CA 1
ATOM 1021 C C . GLY A 1 136 ? -16.997 -8.128 3.419 1.00 82.38 136 GLY A C 1
ATOM 1022 O O . GLY A 1 136 ? -16.948 -9.312 3.098 1.00 82.38 136 GLY A O 1
ATOM 1023 N N . LEU A 1 137 ? -16.734 -7.143 2.557 1.00 83.94 137 LEU A N 1
ATOM 1024 C CA . LEU A 1 137 ? -16.381 -7.367 1.155 1.00 83.94 137 LEU A CA 1
ATOM 1025 C C . LEU A 1 137 ? -15.047 -8.109 1.033 1.00 83.94 137 LEU A C 1
ATOM 1027 O O . LEU A 1 137 ? -14.947 -9.064 0.268 1.00 83.94 137 LEU A O 1
ATOM 1031 N N . PHE A 1 138 ? -14.045 -7.730 1.826 1.00 81.81 138 PHE A N 1
ATOM 1032 C CA . PHE A 1 138 ? -12.746 -8.397 1.839 1.00 81.81 138 PHE A CA 1
ATOM 1033 C C . PHE A 1 138 ? -12.851 -9.871 2.267 1.00 81.81 138 PHE A C 1
ATOM 1035 O O . PHE A 1 138 ? -12.330 -10.752 1.585 1.00 81.81 138 PHE A O 1
ATOM 1042 N N . LEU A 1 139 ? -13.582 -10.165 3.348 1.00 84.50 139 LEU A N 1
ATOM 1043 C CA . LEU A 1 139 ? -13.839 -11.540 3.790 1.00 84.50 139 LEU A CA 1
ATOM 1044 C C . LEU A 1 139 ? -14.661 -12.334 2.767 1.00 84.50 139 LEU A C 1
ATOM 1046 O O . LEU A 1 139 ? -14.357 -13.499 2.516 1.00 84.50 139 LEU A O 1
ATOM 1050 N N . GLY A 1 140 ? -15.661 -11.706 2.144 1.00 85.19 140 GLY A N 1
ATOM 1051 C CA . GLY A 1 140 ? -16.452 -12.316 1.075 1.00 85.19 140 GLY A CA 1
ATOM 1052 C C . GLY A 1 140 ? -15.598 -12.705 -0.133 1.00 85.19 140 GLY A C 1
ATOM 1053 O O . GLY A 1 140 ? -15.723 -13.818 -0.638 1.00 85.19 140 GLY A O 1
ATOM 1054 N N . MET A 1 141 ? -14.671 -11.837 -0.547 1.00 83.25 141 MET A N 1
ATOM 1055 C CA . MET A 1 141 ? -13.720 -12.122 -1.627 1.00 83.25 141 MET A CA 1
ATOM 1056 C C . MET A 1 141 ? -12.781 -13.281 -1.282 1.00 83.25 141 MET A C 1
ATOM 1058 O O . MET A 1 141 ? -12.542 -14.138 -2.130 1.00 83.25 141 MET A O 1
ATOM 1062 N N . ILE A 1 142 ? -12.283 -13.352 -0.042 1.00 85.62 142 ILE A N 1
ATOM 1063 C CA . ILE A 1 142 ? -11.473 -14.490 0.421 1.00 85.62 142 ILE A CA 1
ATOM 1064 C C . ILE A 1 142 ? -12.287 -15.785 0.370 1.00 85.62 142 ILE A C 1
ATOM 1066 O O . ILE A 1 142 ? -11.810 -16.784 -0.164 1.00 85.62 142 ILE A O 1
ATOM 1070 N N . ALA A 1 143 ? -13.517 -15.775 0.886 1.00 87.56 143 ALA A N 1
ATOM 1071 C CA . ALA A 1 143 ? -14.384 -16.948 0.869 1.00 87.56 143 ALA A CA 1
ATOM 1072 C C . ALA A 1 143 ? -14.666 -17.422 -0.567 1.00 87.56 143 ALA A C 1
ATOM 1074 O O . ALA A 1 143 ? -14.538 -18.610 -0.857 1.00 87.56 143 ALA A O 1
ATOM 1075 N N . LEU A 1 144 ? -14.972 -16.497 -1.484 1.00 89.06 144 LEU A N 1
ATOM 1076 C CA . LEU A 1 144 ? -15.163 -16.802 -2.903 1.00 89.06 144 LEU A CA 1
ATOM 1077 C C . LEU A 1 144 ? -13.902 -17.378 -3.551 1.00 89.06 144 LEU A C 1
ATOM 1079 O O . LEU A 1 144 ? -14.001 -18.353 -4.290 1.00 89.06 144 LEU A O 1
ATOM 1083 N N . ALA A 1 145 ? -12.725 -16.820 -3.260 1.00 86.62 145 ALA A N 1
ATOM 1084 C CA . ALA A 1 145 ? -11.461 -17.337 -3.777 1.00 86.62 145 ALA A CA 1
ATOM 1085 C C . ALA A 1 145 ? -11.199 -18.774 -3.299 1.00 86.62 145 ALA A C 1
ATOM 1087 O O . ALA A 1 145 ? -10.825 -19.629 -4.099 1.00 86.62 145 ALA A O 1
ATOM 1088 N N . VAL A 1 146 ? -11.456 -19.068 -2.021 1.00 89.56 146 VAL A N 1
ATOM 1089 C CA . VAL A 1 146 ? -11.332 -20.426 -1.470 1.00 89.56 146 VAL A CA 1
ATOM 1090 C C . VAL A 1 146 ? -12.313 -21.383 -2.147 1.00 89.56 146 VAL A C 1
ATOM 1092 O O . VAL A 1 146 ? -11.906 -22.462 -2.572 1.00 89.56 146 VAL A O 1
ATOM 1095 N N . ILE A 1 147 ? -13.581 -20.988 -2.307 1.00 90.94 147 ILE A N 1
ATOM 1096 C CA . ILE A 1 147 ? -14.586 -21.798 -3.014 1.00 90.94 147 ILE A CA 1
ATOM 1097 C C . ILE A 1 147 ? -14.137 -22.069 -4.453 1.00 90.94 147 ILE A C 1
ATOM 1099 O O . ILE A 1 147 ? -14.177 -23.213 -4.894 1.00 90.94 147 ILE A O 1
ATOM 1103 N N . ALA A 1 148 ? -13.661 -21.050 -5.173 1.00 89.56 148 ALA A N 1
ATOM 1104 C CA . ALA A 1 148 ? -13.189 -21.193 -6.546 1.00 89.56 148 ALA A CA 1
ATOM 1105 C C . ALA A 1 148 ? -12.015 -22.178 -6.655 1.00 89.56 148 ALA A C 1
ATOM 1107 O O . ALA A 1 148 ? -12.001 -23.013 -7.560 1.00 89.56 148 ALA A O 1
ATOM 1108 N N . VAL A 1 149 ? -11.064 -22.134 -5.716 1.00 90.19 149 VAL A N 1
ATOM 1109 C CA . VAL A 1 149 ? -9.950 -23.092 -5.654 1.00 90.19 149 VAL A CA 1
ATOM 1110 C C . VAL A 1 149 ? -10.464 -24.508 -5.395 1.00 90.19 149 VAL A C 1
ATOM 1112 O O . VAL A 1 149 ? -10.095 -25.425 -6.124 1.00 90.19 149 VAL A O 1
ATOM 1115 N N . VAL A 1 150 ? -11.351 -24.696 -4.414 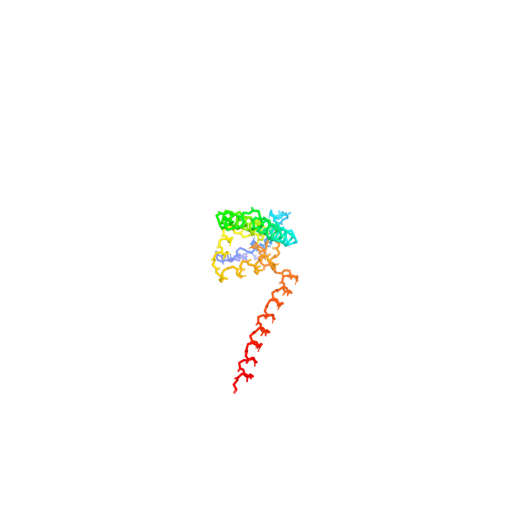1.00 91.25 150 VAL A N 1
ATOM 1116 C CA . VAL A 1 150 ? -11.924 -26.015 -4.090 1.00 91.25 150 VAL A CA 1
ATOM 1117 C C . VAL A 1 150 ? -12.696 -26.594 -5.276 1.00 91.25 150 VAL A C 1
ATOM 1119 O O . VAL A 1 150 ? -12.497 -27.757 -5.616 1.00 91.25 150 VAL A O 1
ATOM 1122 N N . VAL A 1 151 ? -13.526 -25.787 -5.943 1.00 92.44 151 VAL A N 1
ATOM 1123 C CA . VAL A 1 151 ? -14.265 -26.198 -7.147 1.00 92.44 151 VAL A CA 1
ATOM 1124 C C . VAL A 1 151 ? -13.307 -26.551 -8.282 1.00 92.44 151 VAL A C 1
ATOM 1126 O O . VAL A 1 151 ? -13.508 -27.560 -8.947 1.00 92.44 151 VAL A O 1
ATOM 1129 N N . SER A 1 152 ? -12.246 -25.767 -8.483 1.00 89.88 152 SER A N 1
ATOM 1130 C CA . SER A 1 152 ? -11.246 -26.039 -9.524 1.00 89.88 152 SER A CA 1
ATOM 1131 C C . SER A 1 152 ? -10.506 -27.355 -9.278 1.00 89.88 152 SER A C 1
ATOM 1133 O O . SER A 1 152 ? -10.293 -28.116 -10.215 1.00 89.88 152 SER A O 1
ATOM 1135 N N . ILE A 1 153 ? -10.152 -27.651 -8.022 1.00 91.31 153 ILE A N 1
ATOM 1136 C CA . ILE A 1 153 ? -9.532 -28.928 -7.640 1.00 91.31 153 ILE A CA 1
ATOM 1137 C C . ILE A 1 153 ? -10.519 -30.082 -7.853 1.00 91.31 153 ILE A C 1
ATOM 1139 O O . ILE A 1 153 ? -10.147 -31.100 -8.425 1.00 91.31 153 ILE A O 1
ATOM 1143 N N . ALA A 1 154 ? -11.778 -29.916 -7.440 1.00 87.00 154 ALA A N 1
ATOM 1144 C CA . ALA A 1 154 ? -12.813 -30.937 -7.595 1.00 87.00 154 ALA A CA 1
ATOM 1145 C C . ALA A 1 154 ? -13.194 -31.206 -9.061 1.00 87.00 154 ALA A C 1
ATOM 1147 O O . ALA A 1 154 ? -13.618 -32.307 -9.377 1.00 87.00 154 ALA A O 1
ATOM 1148 N N . ALA A 1 155 ? -13.055 -30.218 -9.949 1.00 80.81 155 ALA A N 1
ATOM 1149 C CA . ALA A 1 155 ? -13.302 -30.369 -11.383 1.00 80.81 155 ALA A CA 1
ATOM 1150 C C . ALA A 1 155 ? -12.105 -30.956 -12.156 1.00 80.81 155 ALA A C 1
ATOM 1152 O O . ALA A 1 155 ? -12.261 -31.344 -13.311 1.00 80.81 155 ALA A O 1
ATOM 1153 N N . ALA A 1 156 ? -10.913 -30.973 -11.550 1.00 72.81 156 ALA A N 1
ATOM 1154 C CA . ALA A 1 156 ? -9.683 -31.486 -12.155 1.00 72.81 156 ALA A CA 1
ATOM 1155 C C . ALA A 1 156 ? -9.361 -32.945 -11.772 1.00 72.81 156 ALA A C 1
ATOM 1157 O O . ALA A 1 156 ? -8.424 -33.513 -12.336 1.00 72.81 156 ALA A O 1
ATOM 1158 N N . GLY A 1 157 ? -10.093 -33.526 -10.814 1.00 56.34 157 GLY A N 1
ATOM 1159 C CA . GLY A 1 157 ? -10.021 -34.941 -10.424 1.00 56.34 157 GLY A CA 1
ATOM 1160 C C . GLY A 1 157 ? -11.194 -35.738 -10.971 1.00 56.34 157 GLY A C 1
ATOM 1161 O O . GLY A 1 157 ? -10.977 -36.933 -11.264 1.00 56.34 157 GLY A O 1
#

pLDDT: mean 79.97, std 14.42, range [45.09, 96.88]